Protein AF-A0A7S3I7L0-F1 (afdb_monomer_lite)

Radius of gyration: 13.29 Å; chains: 1; bounding box: 28×33×31 Å

Sequence (107 aa):
MLLHDPEVHVRQQSLMVISHLILNDMLKLKGEIVDICMLLEDSDDRIKEQVKLFLHELHSKGGHIIYNLFPKAITRLSKEFESLTREEFENIAKNLLTYIKLDSQNQ

Foldseek 3Di:
DQCPDPDPVSNVVVLVVVLVCVLVVNDDPDPCVLSLLLLCVPPDVVSVVSSLVSVVSVCVVPLVVLVVCLVVSLVCCVPVCPVQDPVSSVSSNVSSVVSVVVVVVVD

Structure (mmCIF, N/CA/C/O backbone):
data_AF-A0A7S3I7L0-F1
#
_entry.id   AF-A0A7S3I7L0-F1
#
loop_
_atom_site.group_PDB
_atom_site.id
_atom_site.type_symbol
_atom_site.label_atom_id
_atom_site.label_alt_id
_atom_site.label_comp_id
_atom_site.label_asym_id
_atom_site.label_entity_id
_atom_site.label_seq_id
_atom_site.pdbx_PDB_ins_code
_atom_site.Cartn_x
_atom_site.Cartn_y
_atom_site.Cartn_z
_atom_site.occupancy
_atom_site.B_iso_or_equiv
_atom_site.auth_seq_id
_atom_site.auth_comp_id
_atom_site.auth_asym_id
_atom_site.auth_atom_id
_atom_site.pdbx_PDB_model_num
ATOM 1 N N . MET A 1 1 ? 12.350 -9.570 -2.650 1.00 67.81 1 MET A N 1
ATOM 2 C CA . MET A 1 1 ? 11.545 -9.567 -1.402 1.00 67.81 1 MET A CA 1
ATOM 3 C C . MET A 1 1 ? 10.277 -10.352 -1.689 1.00 67.81 1 MET A C 1
ATOM 5 O O . MET A 1 1 ? 9.823 -10.264 -2.816 1.00 67.81 1 MET A O 1
ATOM 9 N N . LEU A 1 2 ? 9.731 -11.112 -0.737 1.00 86.50 2 LEU A N 1
ATOM 10 C CA . LEU A 1 2 ? 8.643 -12.084 -0.968 1.00 86.50 2 LEU A CA 1
ATOM 11 C C . LEU A 1 2 ? 7.373 -11.502 -1.631 1.00 86.50 2 LEU A C 1
ATOM 13 O O . LEU A 1 2 ? 6.664 -12.210 -2.337 1.00 86.50 2 LEU A O 1
ATOM 17 N N . LEU A 1 3 ? 7.109 -10.205 -1.442 1.00 89.69 3 LEU A N 1
ATOM 18 C CA . LEU A 1 3 ? 6.005 -9.488 -2.096 1.00 89.69 3 LEU A CA 1
ATOM 19 C C . LEU A 1 3 ? 6.235 -9.243 -3.596 1.00 89.69 3 LEU A C 1
ATOM 21 O O . LEU A 1 3 ? 5.286 -8.980 -4.307 1.00 89.69 3 LEU A O 1
ATOM 25 N N . HIS A 1 4 ? 7.466 -9.368 -4.089 1.00 88.25 4 HIS A N 1
ATOM 26 C CA . HIS A 1 4 ? 7.844 -9.200 -5.502 1.00 88.25 4 HIS A CA 1
ATOM 27 C C . HIS A 1 4 ? 8.296 -10.519 -6.131 1.00 88.25 4 HIS A C 1
ATOM 29 O O . HIS A 1 4 ? 9.035 -10.528 -7.114 1.00 88.25 4 HIS A O 1
ATOM 35 N N . ASP A 1 5 ? 7.947 -11.643 -5.505 1.00 94.25 5 ASP A N 1
ATOM 36 C CA . ASP A 1 5 ? 8.337 -12.961 -5.988 1.00 94.25 5 ASP A CA 1
ATOM 37 C C . ASP A 1 5 ? 7.690 -13.244 -7.357 1.00 94.25 5 ASP A C 1
ATOM 39 O O . ASP A 1 5 ? 6.525 -12.887 -7.551 1.00 94.25 5 ASP A O 1
ATOM 43 N N . PRO A 1 6 ? 8.397 -13.858 -8.323 1.00 92.31 6 PRO A N 1
ATOM 44 C CA . PRO A 1 6 ? 7.804 -14.201 -9.615 1.00 92.31 6 PRO A CA 1
ATOM 45 C C . PRO A 1 6 ? 6.572 -15.109 -9.479 1.00 92.31 6 PRO A C 1
ATOM 47 O O . PRO A 1 6 ? 5.629 -14.983 -10.265 1.00 92.31 6 PRO A O 1
ATOM 50 N N . GLU A 1 7 ? 6.534 -15.970 -8.460 1.00 96.00 7 GLU A N 1
ATOM 51 C CA . GLU A 1 7 ? 5.424 -16.888 -8.235 1.00 96.00 7 GLU A CA 1
ATOM 52 C C . GLU A 1 7 ? 4.248 -16.190 -7.544 1.00 96.00 7 GLU A C 1
ATOM 54 O O . GLU A 1 7 ? 4.322 -15.763 -6.388 1.00 96.00 7 GLU A O 1
ATOM 59 N N . VAL A 1 8 ? 3.104 -16.144 -8.235 1.00 96.19 8 VAL A N 1
ATOM 60 C CA . VAL A 1 8 ? 1.851 -15.544 -7.732 1.00 96.19 8 VAL A CA 1
ATOM 61 C C . VAL A 1 8 ? 1.464 -16.117 -6.368 1.00 96.19 8 VAL A C 1
ATOM 63 O O . VAL A 1 8 ? 1.064 -15.380 -5.468 1.00 96.19 8 VAL A O 1
ATOM 66 N N . HIS A 1 9 ? 1.617 -17.433 -6.186 1.00 95.56 9 HIS A N 1
ATOM 67 C CA . HIS A 1 9 ? 1.288 -18.091 -4.924 1.00 95.56 9 HIS A CA 1
ATOM 68 C C . HIS A 1 9 ? 2.144 -17.566 -3.765 1.00 95.56 9 HIS A C 1
ATOM 70 O O . HIS A 1 9 ? 1.622 -17.325 -2.678 1.00 95.56 9 HIS A O 1
ATOM 76 N N . VAL A 1 10 ? 3.439 -17.331 -3.997 1.00 96.56 10 VAL A N 1
ATOM 77 C CA . VAL A 1 10 ? 4.345 -16.792 -2.976 1.00 96.56 10 VAL A CA 1
ATOM 78 C C . VAL A 1 10 ? 3.926 -15.374 -2.600 1.00 96.56 10 VAL A C 1
ATOM 80 O O . VAL A 1 10 ? 3.826 -15.076 -1.407 1.00 96.56 10 VAL A O 1
ATOM 83 N N . ARG A 1 11 ? 3.591 -14.527 -3.582 1.00 96.25 11 ARG A N 1
ATOM 84 C CA . ARG A 1 11 ? 3.099 -13.164 -3.322 1.00 96.25 11 ARG A CA 1
ATOM 85 C C . ARG A 1 11 ? 1.791 -13.163 -2.530 1.00 96.25 11 ARG A C 1
ATOM 87 O O . ARG A 1 11 ? 1.711 -12.476 -1.515 1.00 96.25 11 ARG A O 1
ATOM 94 N N . GLN A 1 12 ? 0.809 -13.981 -2.921 1.00 95.25 12 GLN A N 1
ATOM 95 C CA . GLN A 1 12 ? -0.480 -14.109 -2.221 1.00 95.25 12 GLN A CA 1
ATOM 96 C C . GLN A 1 12 ? -0.310 -14.552 -0.763 1.00 95.25 12 GLN A C 1
ATOM 98 O O . GLN A 1 12 ? -0.860 -13.932 0.147 1.00 95.25 12 GLN A O 1
ATOM 103 N N . GLN A 1 13 ? 0.465 -15.615 -0.523 1.00 95.88 13 GLN A N 1
ATOM 104 C CA . GLN A 1 13 ? 0.687 -16.112 0.838 1.00 95.88 13 GLN A CA 1
ATOM 105 C C . GLN A 1 13 ? 1.443 -15.090 1.688 1.00 95.88 13 GLN A C 1
ATOM 107 O O . GLN A 1 13 ? 1.096 -14.856 2.845 1.00 95.88 13 GLN A O 1
ATOM 112 N N . SER A 1 14 ? 2.440 -14.433 1.100 1.00 94.88 14 SER A N 1
ATOM 113 C CA . SER A 1 14 ? 3.217 -13.403 1.788 1.00 94.88 14 SER A CA 1
ATOM 114 C C . SER A 1 14 ? 2.350 -12.210 2.169 1.00 94.88 14 SER A C 1
ATOM 116 O O . SER A 1 14 ? 2.392 -11.784 3.321 1.00 94.88 14 SER A O 1
ATOM 118 N N . LEU A 1 15 ? 1.520 -11.717 1.243 1.00 95.31 15 LEU A N 1
ATOM 119 C CA . LEU A 1 15 ? 0.569 -10.641 1.510 1.00 95.31 15 LEU A CA 1
ATOM 120 C C . LEU A 1 15 ? -0.400 -11.031 2.629 1.00 95.31 15 LEU A C 1
ATOM 122 O O . LEU A 1 15 ? -0.551 -10.274 3.581 1.00 95.31 15 LEU A O 1
ATOM 126 N N . MET A 1 16 ? -0.985 -12.232 2.575 1.00 94.88 16 MET A N 1
ATOM 127 C CA . MET A 1 16 ? -1.892 -12.723 3.617 1.00 94.88 16 MET A CA 1
ATOM 128 C C . MET A 1 16 ? -1.240 -12.705 5.006 1.00 94.88 16 MET A C 1
ATOM 130 O O . MET A 1 16 ? -1.810 -12.161 5.955 1.00 94.88 16 MET A O 1
ATOM 134 N N . VAL A 1 17 ? -0.043 -13.286 5.129 1.00 94.75 17 VAL A N 1
ATOM 135 C CA . VAL A 1 17 ? 0.679 -13.370 6.406 1.00 94.75 17 VAL A CA 1
ATOM 136 C C . VAL A 1 17 ? 1.057 -11.978 6.904 1.00 94.75 17 VAL A C 1
ATOM 138 O O . VAL A 1 17 ? 0.821 -11.657 8.067 1.00 94.75 17 VAL A O 1
ATOM 141 N N . ILE A 1 18 ? 1.601 -11.127 6.033 1.00 92.81 18 ILE A N 1
ATOM 142 C CA . ILE A 1 18 ? 2.031 -9.772 6.391 1.00 92.81 18 ILE A CA 1
ATOM 143 C C . ILE A 1 18 ? 0.833 -8.920 6.825 1.00 92.81 18 ILE A C 1
ATOM 145 O O . ILE A 1 18 ? 0.893 -8.291 7.884 1.00 92.81 18 ILE A O 1
ATOM 149 N N . SER A 1 19 ? -0.274 -8.952 6.078 1.00 92.81 19 SER A N 1
ATOM 150 C CA . SER A 1 19 ? -1.517 -8.271 6.450 1.00 92.81 19 SER A CA 1
ATOM 151 C C . SER A 1 19 ? -2.003 -8.725 7.822 1.00 92.81 19 SER A C 1
ATOM 153 O O . SER A 1 19 ? -2.266 -7.883 8.678 1.00 92.81 19 SER A O 1
ATOM 155 N N . HIS A 1 20 ? -2.041 -10.037 8.081 1.00 93.38 20 HIS A N 1
ATOM 156 C CA . HIS A 1 20 ? -2.458 -10.561 9.379 1.00 93.38 20 HIS A CA 1
ATOM 157 C C . HIS A 1 20 ? -1.548 -10.079 10.517 1.00 93.38 20 HIS A C 1
ATOM 159 O O . HIS A 1 20 ? -2.040 -9.631 11.552 1.00 93.38 20 HIS A O 1
ATOM 165 N N . LEU A 1 21 ? -0.226 -10.119 10.336 1.00 93.31 21 LEU A N 1
ATOM 166 C CA . LEU A 1 21 ? 0.720 -9.686 11.364 1.00 93.31 21 LEU A CA 1
ATOM 167 C C . LEU A 1 21 ? 0.610 -8.185 11.666 1.00 93.31 21 LEU A C 1
ATOM 169 O O . LEU A 1 21 ? 0.659 -7.793 12.830 1.00 93.31 21 LEU A O 1
ATOM 173 N N . ILE A 1 22 ? 0.439 -7.344 10.644 1.00 90.62 22 ILE A N 1
ATOM 174 C CA . ILE A 1 22 ? 0.265 -5.894 10.814 1.00 90.62 22 ILE A CA 1
ATOM 175 C C . ILE A 1 22 ? -1.057 -5.590 11.522 1.00 90.62 22 ILE A C 1
ATOM 177 O O . ILE A 1 22 ? -1.090 -4.830 12.492 1.00 90.62 22 ILE A O 1
ATOM 181 N N . LEU A 1 23 ? -2.154 -6.195 11.061 1.00 91.06 23 LEU A N 1
ATOM 182 C CA . LEU A 1 23 ? -3.485 -5.953 11.617 1.00 91.06 23 LEU A CA 1
ATOM 183 C C . LEU A 1 23 ? -3.608 -6.429 13.066 1.00 91.06 23 LEU A C 1
ATOM 185 O O . LEU A 1 23 ? -4.396 -5.858 13.815 1.00 91.06 23 LEU A O 1
ATOM 189 N N . ASN A 1 24 ? -2.791 -7.394 13.491 1.00 93.00 24 ASN A N 1
ATOM 190 C CA . ASN A 1 24 ? -2.730 -7.872 14.875 1.00 93.00 24 ASN A CA 1
ATOM 191 C C . ASN A 1 24 ? -1.610 -7.222 15.714 1.00 93.00 24 ASN A C 1
ATOM 193 O O . ASN A 1 24 ? -1.292 -7.726 16.784 1.00 93.00 24 ASN A O 1
ATOM 197 N N . ASP A 1 25 ? -0.990 -6.129 15.249 1.00 89.25 25 ASP A N 1
ATOM 198 C CA . ASP A 1 25 ? 0.117 -5.426 15.936 1.00 89.25 25 ASP A CA 1
ATOM 199 C C . ASP A 1 25 ? 1.371 -6.285 16.201 1.00 89.25 25 ASP A C 1
ATOM 201 O O . ASP A 1 25 ? 2.259 -5.897 16.963 1.00 89.25 25 ASP A O 1
ATOM 205 N N . MET A 1 26 ? 1.483 -7.434 15.532 1.00 91.88 26 MET A N 1
ATOM 206 C CA . MET A 1 26 ? 2.616 -8.358 15.632 1.00 91.88 26 MET A CA 1
ATOM 207 C C . MET A 1 26 ? 3.801 -7.901 14.775 1.00 91.88 26 MET A C 1
ATOM 209 O O . MET A 1 26 ? 4.953 -8.205 15.086 1.00 91.88 26 MET A O 1
ATOM 213 N N . LEU A 1 27 ? 3.529 -7.150 13.703 1.00 88.06 27 LEU A N 1
ATOM 214 C CA . LEU A 1 27 ? 4.531 -6.556 12.825 1.00 88.06 27 LEU A CA 1
ATOM 215 C C . LEU A 1 27 ? 4.300 -5.049 12.712 1.00 88.06 27 LEU A C 1
ATOM 217 O O . LEU A 1 27 ? 3.209 -4.585 12.386 1.00 88.06 27 LEU A O 1
ATOM 221 N N . LYS A 1 28 ? 5.349 -4.262 12.969 1.00 80.50 28 LYS A N 1
ATOM 222 C CA . LYS A 1 28 ? 5.283 -2.807 12.798 1.00 80.50 28 LYS A CA 1
ATOM 223 C C . LYS A 1 28 ? 5.379 -2.454 11.324 1.00 80.50 28 LYS A C 1
ATOM 225 O O . LYS A 1 28 ? 6.339 -2.833 10.664 1.00 80.50 28 LYS A O 1
ATOM 230 N N . LEU A 1 29 ? 4.463 -1.605 10.873 1.00 74.81 29 LEU A N 1
ATOM 231 C CA . LEU A 1 29 ? 4.485 -1.018 9.541 1.00 74.81 29 LEU A CA 1
ATOM 232 C C . LEU A 1 29 ? 5.741 -0.136 9.363 1.00 74.81 29 LEU A C 1
ATOM 234 O O . LEU A 1 29 ? 5.776 1.017 9.799 1.00 74.81 29 LEU A O 1
ATOM 238 N N . LYS A 1 30 ? 6.810 -0.671 8.766 1.00 69.62 30 LYS A N 1
ATOM 239 C CA . LYS A 1 30 ? 8.062 0.063 8.514 1.00 69.62 30 LYS A CA 1
ATOM 240 C C . LYS A 1 30 ? 8.496 -0.133 7.067 1.00 69.62 30 LYS A C 1
ATOM 242 O O . LYS A 1 30 ? 9.000 -1.190 6.736 1.00 69.62 30 LYS A O 1
ATOM 247 N N . GLY A 1 31 ? 8.338 0.879 6.212 1.00 67.56 31 GLY A N 1
ATOM 248 C CA . GLY A 1 31 ? 8.825 0.870 4.819 1.00 67.56 31 GLY A CA 1
ATOM 249 C C . GLY A 1 31 ? 8.072 -0.071 3.861 1.00 67.56 31 GLY A C 1
ATOM 250 O O . GLY A 1 31 ? 7.691 0.375 2.782 1.00 67.56 31 GLY A O 1
ATOM 251 N N . GLU A 1 32 ? 7.781 -1.303 4.289 1.00 71.56 32 GLU A N 1
ATOM 252 C CA . GLU A 1 32 ? 7.141 -2.413 3.556 1.00 71.56 32 GLU A CA 1
ATOM 253 C C . GLU A 1 32 ? 5.746 -2.091 3.022 1.00 71.56 32 GLU A C 1
ATOM 255 O O . GLU A 1 32 ? 5.275 -2.704 2.075 1.00 71.56 32 GLU A O 1
ATOM 260 N N . ILE A 1 33 ? 5.070 -1.099 3.592 1.00 79.06 33 ILE A N 1
ATOM 261 C CA . ILE A 1 33 ? 3.774 -0.659 3.078 1.00 79.06 33 ILE A CA 1
ATOM 262 C C . ILE A 1 33 ? 3.849 -0.166 1.634 1.00 79.06 33 ILE A C 1
ATOM 264 O O . ILE A 1 33 ? 2.893 -0.332 0.898 1.00 79.06 33 ILE A O 1
ATOM 268 N N . VAL A 1 34 ? 4.969 0.427 1.213 1.00 81.50 34 VAL A N 1
ATOM 269 C CA . VAL A 1 34 ? 5.133 0.853 -0.180 1.00 81.50 34 VAL A CA 1
ATOM 270 C C . VAL A 1 34 ? 5.201 -0.375 -1.073 1.00 81.50 34 VAL A C 1
ATOM 272 O O . VAL A 1 34 ? 4.569 -0.392 -2.123 1.00 81.50 34 VAL A O 1
ATOM 275 N N . ASP A 1 35 ? 5.873 -1.423 -0.594 1.00 87.00 35 ASP A N 1
ATOM 276 C CA . ASP A 1 35 ? 5.919 -2.720 -1.253 1.00 87.00 35 ASP A CA 1
ATOM 277 C C . ASP A 1 35 ? 4.528 -3.357 -1.364 1.00 87.00 35 ASP A C 1
ATOM 279 O O . ASP A 1 35 ? 4.174 -3.862 -2.423 1.00 87.00 35 ASP A O 1
ATOM 283 N N . ILE A 1 36 ? 3.692 -3.231 -0.329 1.00 90.12 36 ILE A N 1
ATOM 284 C CA . ILE A 1 36 ? 2.284 -3.654 -0.365 1.00 90.12 36 ILE A CA 1
ATOM 285 C C . ILE A 1 36 ? 1.445 -2.767 -1.300 1.00 90.12 36 ILE A C 1
ATOM 287 O O . ILE A 1 36 ? 0.613 -3.277 -2.038 1.00 90.12 36 ILE A O 1
ATOM 291 N N . CYS A 1 37 ? 1.636 -1.446 -1.307 1.00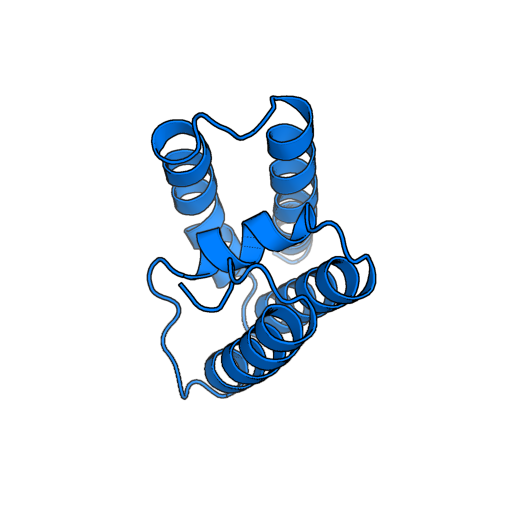 88.81 37 CYS A N 1
ATOM 292 C CA . CYS A 1 37 ? 0.863 -0.540 -2.161 1.00 88.81 37 CYS A CA 1
ATOM 293 C C . CYS A 1 37 ? 1.127 -0.779 -3.650 1.00 88.81 37 CYS A C 1
ATOM 295 O O . CYS A 1 37 ? 0.221 -0.590 -4.452 1.00 88.81 37 CYS A O 1
ATOM 297 N N . MET A 1 38 ? 2.330 -1.209 -4.030 1.00 88.69 38 MET A N 1
ATOM 298 C CA . MET A 1 38 ? 2.619 -1.569 -5.421 1.00 88.69 38 MET A CA 1
ATOM 299 C C . MET A 1 38 ? 1.838 -2.784 -5.904 1.00 88.69 38 MET A C 1
ATOM 301 O O . MET A 1 38 ? 1.529 -2.873 -7.086 1.00 88.69 38 MET A O 1
ATOM 305 N N . LEU A 1 39 ? 1.449 -3.679 -4.996 1.00 92.81 39 LEU A N 1
ATOM 306 C CA . LEU A 1 39 ? 0.603 -4.821 -5.329 1.00 92.81 39 LEU A CA 1
ATOM 307 C C . LEU A 1 39 ? -0.817 -4.416 -5.769 1.00 92.81 39 LEU A C 1
ATOM 309 O O . LEU A 1 39 ? -1.577 -5.264 -6.231 1.00 92.81 39 LEU A O 1
ATOM 313 N N . LEU A 1 40 ? -1.189 -3.130 -5.683 1.00 92.88 40 LEU A N 1
ATOM 314 C CA . LEU A 1 40 ? -2.388 -2.606 -6.352 1.00 92.88 40 LEU A CA 1
ATOM 315 C C . LEU A 1 40 ? -2.313 -2.732 -7.882 1.00 92.88 40 LEU A C 1
ATOM 317 O O . LEU A 1 40 ? -3.359 -2.816 -8.523 1.00 92.88 40 LEU A O 1
ATOM 321 N N . GLU A 1 41 ? -1.103 -2.803 -8.439 1.00 92.75 41 GLU A N 1
ATOM 322 C CA . GLU A 1 41 ? -0.833 -2.986 -9.869 1.00 92.75 41 GLU A CA 1
ATOM 323 C C . GLU A 1 41 ? -0.282 -4.394 -10.177 1.00 92.75 41 GLU A C 1
ATOM 325 O O . GLU A 1 41 ? 0.323 -4.609 -11.223 1.00 92.75 41 GLU A O 1
ATOM 330 N N . ASP A 1 42 ? -0.477 -5.376 -9.283 1.00 94.62 42 ASP A N 1
ATOM 331 C CA . ASP A 1 42 ? -0.053 -6.765 -9.532 1.00 94.62 42 ASP A CA 1
ATOM 332 C C . ASP A 1 42 ? -0.708 -7.335 -10.809 1.00 94.62 42 ASP A C 1
ATOM 334 O O . ASP A 1 42 ? -1.751 -6.871 -11.259 1.00 94.62 42 ASP A O 1
ATOM 338 N N . SER A 1 43 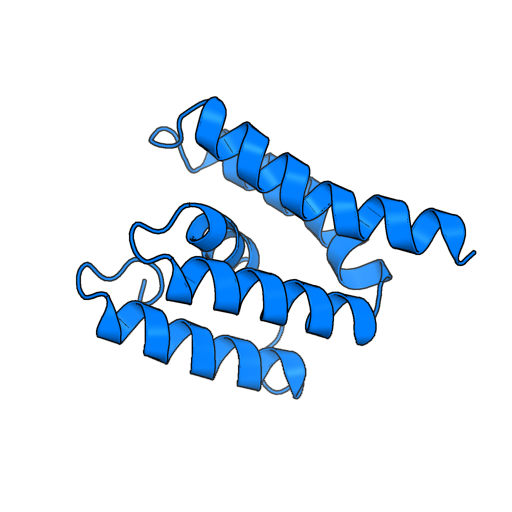? -0.140 -8.367 -11.426 1.00 93.12 43 SER A N 1
ATOM 339 C CA . SER A 1 43 ? -0.794 -9.026 -12.562 1.00 93.12 43 SER A CA 1
ATOM 340 C C . SER A 1 43 ? -2.002 -9.879 -12.150 1.00 93.12 43 SER A C 1
ATOM 342 O O . SER A 1 43 ? -2.887 -10.108 -12.973 1.00 93.12 43 SER A O 1
ATOM 344 N N . ASP A 1 44 ? -2.066 -10.329 -10.894 1.00 95.88 44 ASP A N 1
ATOM 345 C CA . ASP A 1 44 ? -3.163 -11.129 -10.348 1.00 95.88 44 ASP A CA 1
ATOM 346 C C . ASP A 1 44 ? -4.204 -10.246 -9.638 1.00 95.88 44 ASP A C 1
ATOM 348 O O . ASP A 1 44 ? -3.927 -9.575 -8.641 1.00 95.88 44 ASP A O 1
ATOM 352 N N . ASP A 1 45 ? -5.443 -10.272 -10.130 1.00 95.62 45 ASP A N 1
ATOM 353 C CA . ASP A 1 45 ? -6.521 -9.436 -9.593 1.00 95.62 45 ASP A CA 1
ATOM 354 C C . ASP A 1 45 ? -6.898 -9.783 -8.143 1.00 95.62 45 ASP A C 1
ATOM 356 O O . ASP A 1 45 ? -7.315 -8.898 -7.395 1.00 95.62 45 ASP A O 1
ATOM 360 N N . ARG A 1 46 ? -6.692 -11.030 -7.694 1.00 95.75 46 ARG A N 1
ATOM 361 C CA . ARG A 1 46 ? -6.969 -11.423 -6.301 1.00 95.75 46 ARG A CA 1
ATOM 362 C C . ARG A 1 46 ? -5.979 -10.772 -5.349 1.00 95.75 46 ARG A C 1
ATOM 364 O O . ARG A 1 46 ? -6.363 -10.393 -4.245 1.00 95.75 46 ARG A O 1
ATOM 371 N N . ILE A 1 47 ? -4.723 -10.610 -5.773 1.00 97.12 47 ILE A N 1
ATOM 372 C CA . ILE A 1 47 ? -3.734 -9.843 -5.008 1.00 97.12 47 ILE A CA 1
ATOM 373 C C . ILE A 1 47 ? -4.213 -8.395 -4.873 1.00 97.12 47 ILE A C 1
ATOM 375 O O . ILE A 1 47 ? -4.274 -7.882 -3.755 1.00 97.12 47 ILE A O 1
ATOM 379 N N . LYS A 1 48 ? -4.646 -7.754 -5.967 1.00 95.88 48 LYS A N 1
ATOM 380 C CA . LYS A 1 48 ? -5.159 -6.371 -5.919 1.00 95.88 48 LYS A CA 1
ATOM 381 C C . LYS A 1 48 ? -6.340 -6.227 -4.961 1.00 95.88 48 LYS A C 1
ATOM 383 O O . LYS A 1 48 ? -6.401 -5.271 -4.187 1.00 95.88 48 LYS A O 1
ATOM 388 N N . GLU A 1 49 ? -7.292 -7.158 -5.015 1.00 95.75 49 GLU A N 1
ATOM 389 C CA . GLU A 1 49 ? -8.449 -7.189 -4.113 1.00 95.75 49 GLU A CA 1
ATOM 390 C C . GLU A 1 49 ? -8.020 -7.345 -2.651 1.00 95.75 49 GLU A C 1
ATOM 392 O O . GLU A 1 49 ? -8.501 -6.611 -1.784 1.00 95.75 49 GLU A O 1
ATOM 397 N N . GLN A 1 50 ? -7.063 -8.233 -2.381 1.00 96.06 50 GLN A N 1
ATOM 398 C CA . GLN A 1 50 ? -6.533 -8.456 -1.041 1.00 96.06 50 GLN A CA 1
ATOM 399 C C . GLN A 1 50 ? -5.820 -7.215 -0.485 1.00 96.06 50 GLN A C 1
ATOM 401 O O . GLN A 1 50 ? -6.009 -6.876 0.683 1.00 96.06 50 GLN A O 1
ATOM 406 N N . VAL A 1 51 ? -5.061 -6.489 -1.312 1.00 95.19 51 VAL A N 1
ATOM 407 C CA . VAL A 1 51 ? -4.427 -5.222 -0.909 1.00 95.19 51 VAL A CA 1
ATOM 408 C C . VAL A 1 51 ? -5.479 -4.172 -0.567 1.00 95.19 51 VAL A C 1
ATOM 410 O O . VAL A 1 51 ? -5.361 -3.494 0.453 1.00 95.19 51 VAL A O 1
ATOM 413 N N . LYS A 1 52 ? -6.530 -4.040 -1.386 1.00 94.19 52 LYS A N 1
ATOM 414 C CA . LYS A 1 52 ? -7.627 -3.095 -1.123 1.00 94.19 52 LYS A CA 1
ATOM 415 C C . LYS A 1 52 ? -8.334 -3.413 0.194 1.00 94.19 52 LYS A C 1
ATOM 417 O O . LYS A 1 52 ? -8.567 -2.497 0.979 1.00 94.19 52 LYS A O 1
ATOM 422 N N . LEU A 1 53 ? -8.619 -4.690 0.457 1.00 94.69 53 LEU A N 1
ATOM 423 C CA . LEU A 1 53 ? -9.208 -5.127 1.723 1.00 94.69 53 LEU A CA 1
ATOM 424 C C . LEU A 1 53 ? -8.292 -4.797 2.906 1.00 94.69 53 LEU A C 1
ATOM 426 O O . LEU A 1 53 ? -8.735 -4.180 3.871 1.00 94.69 53 LEU A O 1
ATOM 430 N N . PHE A 1 54 ? -7.003 -5.120 2.800 1.00 93.56 54 PHE A N 1
ATOM 431 C CA . PHE A 1 54 ? -6.024 -4.797 3.833 1.00 93.56 54 PHE A CA 1
ATOM 432 C C . PHE A 1 54 ? -5.955 -3.289 4.122 1.00 93.56 54 PHE A C 1
ATOM 434 O O . PHE A 1 54 ? -5.970 -2.890 5.284 1.00 93.56 54 PHE A O 1
ATOM 441 N N . LEU A 1 55 ? -5.916 -2.436 3.091 1.00 91.75 55 LEU A N 1
ATOM 442 C CA . LEU A 1 55 ? -5.910 -0.979 3.266 1.00 91.75 55 LEU A CA 1
ATOM 443 C C . LEU A 1 55 ? -7.196 -0.481 3.944 1.00 91.75 55 LEU A C 1
ATOM 445 O O . LEU A 1 55 ? -7.133 0.404 4.796 1.00 91.75 55 LEU A O 1
ATOM 449 N N . HIS A 1 56 ? -8.348 -1.067 3.618 1.00 91.69 56 HIS A N 1
ATOM 450 C CA . HIS A 1 56 ? -9.617 -0.746 4.267 1.00 91.69 56 HIS A CA 1
ATOM 451 C C . HIS A 1 56 ? -9.639 -1.134 5.755 1.00 91.69 56 HIS A C 1
ATOM 453 O O . HIS A 1 56 ? -10.056 -0.337 6.602 1.00 91.69 56 HIS A O 1
ATOM 459 N N . GLU A 1 57 ? -9.151 -2.326 6.093 1.00 92.00 57 GLU A N 1
ATOM 460 C CA . GLU A 1 57 ? -9.040 -2.791 7.479 1.00 92.00 57 GLU A CA 1
ATOM 461 C C . GLU A 1 57 ? -8.024 -1.955 8.270 1.00 92.00 57 GLU A C 1
ATOM 463 O O . GLU A 1 57 ? -8.291 -1.546 9.401 1.00 92.00 57 GLU A O 1
ATOM 468 N N . LEU A 1 58 ? -6.891 -1.609 7.650 1.00 90.00 58 LEU A N 1
ATOM 469 C CA . LEU A 1 58 ? -5.872 -0.748 8.244 1.00 90.00 58 LEU A CA 1
ATOM 470 C C . LEU A 1 58 ? -6.411 0.660 8.526 1.00 90.00 58 LEU A C 1
ATOM 472 O O . LEU A 1 58 ? -6.170 1.207 9.602 1.00 90.00 58 LEU A O 1
ATOM 476 N N . HIS A 1 59 ? -7.167 1.235 7.586 1.00 87.50 59 HIS A N 1
ATOM 477 C CA . HIS A 1 59 ? -7.843 2.517 7.780 1.00 87.50 59 HIS A CA 1
ATOM 478 C C . HIS A 1 59 ? -8.837 2.453 8.944 1.00 87.50 59 HIS A C 1
ATOM 480 O O . HIS A 1 59 ? -8.845 3.331 9.802 1.00 87.50 59 HIS A O 1
ATOM 486 N N . SER A 1 60 ? -9.643 1.391 8.999 1.00 88.12 60 SER A N 1
ATOM 487 C CA . SER A 1 60 ? -10.627 1.178 10.067 1.00 88.12 60 SER A CA 1
ATOM 488 C C . SER A 1 60 ? -9.973 1.026 11.444 1.00 88.12 60 SER A C 1
ATOM 490 O O . SER A 1 60 ? -10.538 1.459 12.445 1.00 88.12 60 SER A O 1
ATOM 492 N N . LYS A 1 61 ? -8.755 0.470 11.502 1.00 86.50 61 LYS A N 1
ATOM 493 C CA . LYS A 1 61 ? -7.953 0.387 12.729 1.00 86.50 61 LYS A CA 1
ATOM 494 C C . LYS A 1 61 ? -7.415 1.751 13.182 1.00 86.50 61 LYS A C 1
ATOM 496 O O . LYS A 1 61 ? -7.282 1.995 14.380 1.00 86.50 61 LYS A O 1
ATOM 501 N N . GLY A 1 62 ? -7.110 2.643 12.243 1.00 82.06 62 GLY A N 1
ATOM 502 C CA . GLY A 1 62 ? -6.722 4.016 12.540 1.00 82.06 62 GLY A CA 1
ATOM 503 C C . GLY A 1 62 ? -6.533 4.856 11.282 1.00 82.06 62 GLY A C 1
ATOM 504 O O . GLY A 1 62 ? -5.509 4.734 10.611 1.00 82.06 62 GLY A O 1
ATOM 505 N N . GLY A 1 63 ? -7.467 5.776 11.012 1.00 70.69 63 GLY A N 1
ATOM 506 C CA . GLY A 1 63 ? -7.446 6.637 9.816 1.00 70.69 63 GLY A CA 1
ATOM 507 C C . GLY A 1 63 ? -6.134 7.412 9.644 1.00 70.69 63 GLY A C 1
ATOM 508 O O . GLY A 1 63 ? -5.552 7.453 8.556 1.00 70.69 63 GLY A O 1
ATOM 509 N N . HIS A 1 64 ? -5.561 7.877 10.760 1.00 78.12 64 HIS A N 1
ATOM 510 C CA . HIS A 1 64 ? -4.269 8.567 10.804 1.00 78.12 64 HIS A CA 1
ATOM 511 C C . HIS A 1 64 ? -3.085 7.751 10.245 1.00 78.12 64 HIS A C 1
ATOM 513 O O . HIS A 1 64 ? -2.063 8.334 9.869 1.00 78.12 64 HIS A O 1
ATOM 519 N N . ILE A 1 65 ? -3.176 6.415 10.200 1.00 82.38 65 ILE A N 1
ATOM 520 C CA . ILE A 1 65 ? -2.093 5.550 9.719 1.00 82.38 65 ILE A CA 1
ATOM 521 C C . ILE A 1 65 ? -1.846 5.833 8.240 1.00 82.38 65 ILE A C 1
ATOM 523 O O . ILE A 1 65 ? -0.720 6.165 7.876 1.00 82.38 65 ILE A O 1
ATOM 527 N N . ILE A 1 66 ? -2.887 5.779 7.403 1.00 81.19 66 ILE A N 1
ATOM 528 C CA . ILE A 1 66 ? -2.758 5.991 5.952 1.00 81.19 66 ILE A CA 1
ATOM 529 C C . ILE A 1 66 ? -2.393 7.447 5.636 1.00 81.19 66 ILE A C 1
ATOM 531 O O . ILE A 1 66 ? -1.572 7.697 4.753 1.00 81.19 66 ILE A O 1
ATOM 535 N N . TYR A 1 67 ? -2.905 8.406 6.407 1.00 79.19 67 TYR A N 1
ATOM 536 C CA . TYR A 1 67 ? -2.540 9.821 6.284 1.00 79.19 67 TYR A CA 1
ATOM 537 C C . TYR A 1 67 ? -1.045 10.080 6.447 1.00 79.19 67 TYR A C 1
ATOM 539 O O . TYR A 1 67 ? -0.413 10.705 5.597 1.00 79.19 67 TYR A O 1
ATOM 547 N N . ASN A 1 68 ? -0.462 9.563 7.528 1.00 80.69 68 ASN A N 1
ATOM 548 C CA . ASN A 1 68 ? 0.966 9.719 7.809 1.00 80.69 68 ASN A CA 1
ATOM 549 C C . ASN A 1 68 ? 1.848 8.935 6.827 1.00 80.69 68 ASN A C 1
ATOM 551 O O . ASN A 1 68 ? 3.048 9.198 6.686 1.00 80.69 68 ASN A O 1
ATOM 555 N N . LEU A 1 69 ? 1.257 7.941 6.174 1.00 78.81 69 LEU A N 1
ATOM 556 C CA . LEU A 1 69 ? 1.918 7.046 5.247 1.00 78.81 69 LEU A CA 1
ATOM 557 C C . LEU A 1 69 ? 1.993 7.606 3.838 1.00 78.81 69 LEU A C 1
ATOM 559 O O . LEU A 1 69 ? 3.004 7.425 3.166 1.00 78.81 69 LEU A O 1
ATOM 563 N N . PHE A 1 70 ? 0.941 8.284 3.398 1.00 82.81 70 PHE A N 1
ATOM 564 C CA . PHE A 1 70 ? 0.795 8.715 2.018 1.00 82.81 70 PHE A CA 1
ATOM 565 C C . PHE A 1 70 ? 1.962 9.574 1.515 1.00 82.81 70 PHE A C 1
ATOM 567 O O . PHE A 1 70 ? 2.543 9.203 0.495 1.00 82.81 70 PHE A O 1
ATOM 574 N N . PRO A 1 71 ? 2.423 10.629 2.223 1.00 82.44 71 PRO A N 1
ATOM 575 C CA . PRO A 1 71 ? 3.573 11.409 1.765 1.00 82.44 71 PRO A CA 1
ATOM 576 C C . PRO A 1 71 ? 4.841 10.560 1.612 1.00 82.44 71 PRO A C 1
ATOM 578 O O . PRO A 1 71 ? 5.617 10.758 0.676 1.00 82.44 71 PRO A O 1
ATOM 581 N N . LYS A 1 72 ? 5.043 9.584 2.509 1.00 81.25 72 LYS A N 1
ATOM 582 C CA . LYS A 1 72 ? 6.187 8.664 2.460 1.00 81.25 72 LYS A CA 1
ATOM 583 C C . LYS A 1 72 ? 6.069 7.699 1.286 1.00 81.25 72 LYS A C 1
ATOM 585 O O . LYS A 1 72 ? 7.050 7.511 0.575 1.00 81.25 72 LYS A O 1
ATOM 590 N N . ALA A 1 73 ? 4.883 7.130 1.073 1.00 82.94 73 ALA A N 1
ATOM 591 C CA . ALA A 1 73 ? 4.609 6.225 -0.034 1.00 82.94 73 ALA A CA 1
ATOM 592 C C . ALA A 1 73 ? 4.833 6.920 -1.375 1.00 82.94 73 ALA A C 1
ATOM 594 O O . ALA A 1 73 ? 5.615 6.429 -2.175 1.00 82.94 73 ALA A O 1
ATOM 595 N N . ILE A 1 74 ? 4.264 8.111 -1.569 1.00 84.12 74 ILE A N 1
ATOM 596 C CA . ILE A 1 74 ? 4.458 8.906 -2.784 1.00 84.12 74 ILE A CA 1
ATOM 597 C C . ILE A 1 74 ? 5.934 9.259 -2.993 1.00 84.12 74 ILE A C 1
ATOM 599 O O . ILE A 1 74 ? 6.467 9.028 -4.073 1.00 84.12 74 ILE A O 1
ATOM 603 N N . THR A 1 75 ? 6.628 9.740 -1.956 1.00 85.12 75 THR A N 1
ATOM 604 C CA . THR A 1 75 ? 8.058 10.085 -2.065 1.00 85.12 75 THR A CA 1
ATOM 605 C C . THR A 1 75 ? 8.909 8.883 -2.472 1.00 85.12 75 THR A C 1
ATOM 607 O O . THR A 1 75 ? 9.838 9.034 -3.263 1.00 85.12 75 THR A O 1
ATOM 610 N N . ARG A 1 76 ? 8.613 7.701 -1.920 1.00 83.88 76 ARG A N 1
ATOM 611 C CA . ARG A 1 76 ? 9.341 6.461 -2.207 1.00 83.88 76 ARG A CA 1
ATOM 612 C C . ARG A 1 76 ? 9.011 5.937 -3.604 1.00 83.88 76 ARG A C 1
ATOM 614 O O . ARG A 1 76 ? 9.931 5.661 -4.365 1.00 83.88 76 ARG A O 1
ATOM 621 N N . LEU A 1 77 ? 7.726 5.904 -3.969 1.00 83.00 77 LEU A N 1
ATOM 622 C CA . LEU A 1 77 ? 7.247 5.525 -5.303 1.00 83.00 77 LEU A CA 1
ATOM 623 C C . LEU A 1 77 ? 7.901 6.373 -6.399 1.00 83.00 77 LEU A C 1
ATOM 625 O O . LEU A 1 77 ? 8.390 5.832 -7.380 1.00 83.00 77 LEU A O 1
ATOM 629 N N . SER A 1 78 ? 8.001 7.690 -6.197 1.00 81.56 78 SER A N 1
ATOM 630 C CA . SER A 1 78 ? 8.617 8.598 -7.171 1.00 81.56 78 SER A CA 1
ATOM 631 C C . SER A 1 78 ? 10.145 8.499 -7.278 1.00 81.56 78 SER A C 1
ATOM 633 O O . SER A 1 78 ? 10.704 9.070 -8.210 1.00 81.56 78 SER A O 1
ATOM 635 N N . LYS A 1 79 ? 10.836 7.857 -6.325 1.00 78.69 79 LYS A N 1
ATOM 636 C CA . LYS A 1 79 ? 12.311 7.787 -6.285 1.00 78.69 79 LYS A CA 1
ATOM 637 C C . LYS A 1 79 ? 12.875 6.401 -6.561 1.00 78.69 79 LYS A 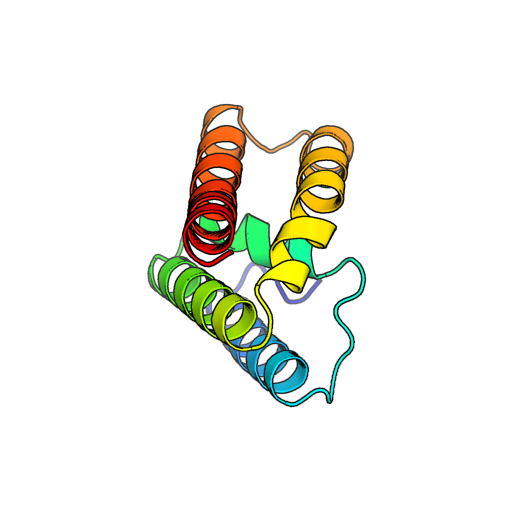C 1
ATOM 639 O O . LYS A 1 79 ? 13.943 6.301 -7.146 1.00 78.69 79 LYS A O 1
ATOM 644 N N . GLU A 1 80 ? 12.214 5.359 -6.068 1.00 72.25 80 GLU A N 1
ATOM 645 C CA . GLU A 1 80 ? 12.760 3.996 -6.049 1.00 72.25 80 GLU A CA 1
ATOM 646 C C . GLU A 1 80 ? 12.215 3.120 -7.180 1.00 72.25 80 GLU A C 1
ATOM 648 O O . GLU A 1 80 ? 12.758 2.047 -7.427 1.00 72.25 80 GLU A O 1
ATOM 653 N N . PHE A 1 81 ? 11.180 3.572 -7.892 1.00 69.00 81 PHE A N 1
ATOM 654 C CA . PHE A 1 81 ? 10.502 2.770 -8.906 1.00 69.00 81 PHE A CA 1
ATOM 655 C C . PHE A 1 81 ? 10.557 3.444 -10.273 1.00 69.00 81 PHE A C 1
ATOM 657 O O . PHE A 1 81 ? 9.556 3.922 -10.795 1.00 69.00 81 PHE A O 1
ATOM 664 N N . GLU A 1 82 ? 11.753 3.454 -10.868 1.00 67.62 82 GLU A N 1
ATOM 665 C CA . GLU A 1 82 ? 11.965 3.909 -12.252 1.00 67.62 82 GLU A CA 1
ATOM 666 C C . GLU A 1 82 ? 11.175 3.075 -13.275 1.00 67.62 82 GLU A C 1
ATOM 668 O O . GLU A 1 82 ? 10.854 3.562 -14.355 1.00 67.62 82 GLU A O 1
ATOM 673 N N . SER A 1 83 ? 10.842 1.825 -12.932 1.00 73.88 83 SER A N 1
ATOM 674 C CA . SER A 1 83 ? 10.041 0.926 -13.767 1.00 73.88 83 SER A CA 1
ATOM 675 C C . SER A 1 83 ? 8.540 1.200 -13.710 1.00 73.88 83 SER A C 1
ATOM 677 O O . SER A 1 83 ? 7.806 0.621 -14.505 1.00 73.88 83 SER A O 1
ATOM 679 N N . LEU A 1 84 ? 8.076 2.026 -12.768 1.00 81.44 84 LEU A N 1
ATOM 680 C CA . LEU A 1 84 ? 6.658 2.309 -12.610 1.00 81.44 84 LEU A CA 1
ATOM 681 C C . LEU A 1 84 ? 6.229 3.318 -13.675 1.00 81.44 84 LEU A C 1
ATOM 683 O O . LEU A 1 84 ? 6.755 4.431 -13.768 1.00 81.44 84 LEU A O 1
ATOM 687 N N . THR A 1 85 ? 5.257 2.939 -14.488 1.00 88.19 85 THR A N 1
ATOM 688 C CA . THR A 1 85 ? 4.672 3.849 -15.464 1.00 88.19 85 THR A CA 1
ATOM 689 C C . THR A 1 85 ? 3.911 4.971 -14.757 1.00 88.19 85 THR A C 1
ATOM 691 O O . THR A 1 85 ? 3.480 4.861 -13.605 1.00 88.19 85 THR A O 1
ATOM 694 N N . ARG A 1 86 ? 3.698 6.088 -15.465 1.00 86.75 86 ARG A N 1
ATOM 695 C CA . ARG A 1 86 ? 2.859 7.180 -14.948 1.00 86.75 86 ARG A CA 1
ATOM 696 C C . ARG A 1 86 ? 1.449 6.692 -14.595 1.00 86.75 86 ARG A C 1
ATOM 698 O O . ARG A 1 86 ? 0.878 7.170 -13.622 1.00 86.75 86 ARG A O 1
ATOM 705 N N . GLU A 1 87 ? 0.894 5.781 -15.386 1.00 90.19 87 GLU A N 1
ATOM 706 C CA . GLU A 1 87 ? -0.460 5.267 -15.185 1.00 90.19 87 GLU A CA 1
ATOM 707 C C . GLU A 1 87 ? -0.568 4.458 -13.888 1.00 90.19 87 GLU A C 1
ATOM 709 O O . GLU A 1 87 ? -1.406 4.771 -13.044 1.00 90.19 87 GLU A O 1
ATOM 714 N N . GLU A 1 88 ? 0.345 3.508 -13.677 1.00 89.94 88 GLU A N 1
ATOM 715 C CA . GLU A 1 88 ? 0.450 2.731 -12.434 1.00 89.94 88 GLU A CA 1
ATOM 716 C C . GLU A 1 88 ? 0.636 3.649 -11.217 1.00 89.94 88 GLU A C 1
ATOM 718 O O . GLU A 1 88 ? -0.035 3.496 -10.195 1.00 89.94 88 GLU A O 1
ATOM 723 N N . PHE A 1 89 ? 1.488 4.675 -11.339 1.00 88.94 89 PHE A N 1
ATOM 724 C CA . PHE A 1 89 ? 1.677 5.668 -10.279 1.00 88.94 89 PHE A CA 1
ATOM 725 C C . PHE A 1 89 ? 0.368 6.374 -9.919 1.00 88.94 89 PHE A C 1
ATOM 727 O O . PHE A 1 89 ? 0.011 6.498 -8.743 1.00 88.94 89 PHE A O 1
ATOM 734 N N . GLU A 1 90 ? -0.347 6.865 -10.931 1.00 89.56 90 GLU A N 1
ATOM 735 C CA . GLU A 1 90 ? -1.612 7.561 -10.741 1.00 89.56 90 GLU A CA 1
ATOM 736 C C . GLU A 1 90 ? -2.676 6.651 -10.132 1.00 89.56 90 GLU A C 1
ATOM 738 O O . GLU A 1 90 ? -3.440 7.109 -9.280 1.00 89.56 90 GLU A O 1
ATOM 743 N N . ASN A 1 91 ? -2.733 5.383 -10.536 1.00 91.50 91 ASN A N 1
ATOM 744 C CA . ASN A 1 91 ? -3.681 4.411 -10.004 1.00 91.50 91 ASN A CA 1
ATOM 745 C C . ASN A 1 91 ? -3.425 4.132 -8.521 1.00 91.50 91 ASN A C 1
ATOM 747 O O . ASN A 1 91 ? -4.355 4.240 -7.711 1.00 91.50 91 ASN A O 1
ATOM 751 N N . ILE A 1 92 ? -2.173 3.875 -8.134 1.00 90.88 92 ILE A N 1
ATOM 752 C CA . ILE A 1 92 ? -1.785 3.694 -6.728 1.00 90.88 92 ILE A CA 1
ATOM 753 C C . ILE A 1 92 ? -2.127 4.952 -5.921 1.00 90.88 92 ILE A C 1
ATOM 755 O O . ILE A 1 92 ? -2.778 4.871 -4.876 1.00 90.88 92 ILE A O 1
ATOM 759 N N . ALA A 1 93 ? -1.753 6.136 -6.415 1.00 88.94 93 ALA A N 1
ATOM 760 C CA . ALA A 1 93 ? -2.026 7.398 -5.733 1.00 88.94 93 ALA A CA 1
ATOM 761 C C . ALA A 1 93 ? -3.534 7.653 -5.561 1.00 88.94 93 ALA A C 1
ATOM 763 O O . ALA A 1 93 ? -3.968 8.033 -4.471 1.00 88.94 93 ALA A O 1
ATOM 764 N N . LYS A 1 94 ? -4.345 7.407 -6.601 1.00 89.50 94 LYS A N 1
ATOM 765 C CA . LYS A 1 94 ? -5.813 7.528 -6.553 1.00 89.50 94 LYS A CA 1
ATOM 766 C C . LYS A 1 94 ? -6.409 6.587 -5.505 1.00 89.50 94 LYS A C 1
ATOM 768 O O . LYS A 1 94 ? -7.225 7.046 -4.709 1.00 89.50 94 LYS A O 1
ATOM 773 N N . ASN A 1 95 ? -5.973 5.325 -5.460 1.00 89.88 95 ASN A N 1
ATOM 774 C CA . ASN A 1 95 ? -6.421 4.354 -4.454 1.00 89.88 95 ASN A CA 1
ATOM 775 C C . ASN A 1 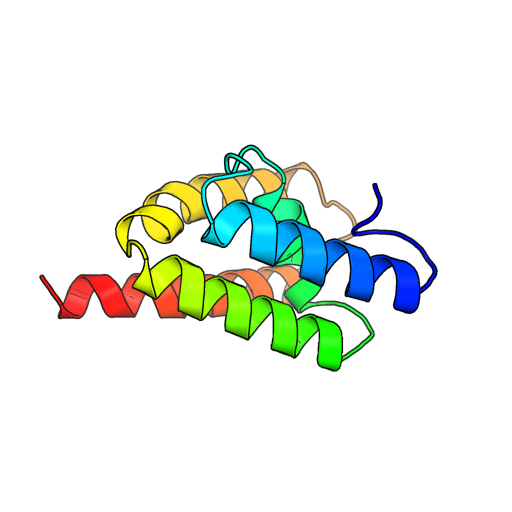95 ? -6.057 4.791 -3.029 1.00 89.88 95 ASN A C 1
ATOM 777 O O . ASN A 1 95 ? -6.864 4.654 -2.121 1.00 89.88 95 ASN A O 1
ATOM 781 N N . LEU A 1 96 ? -4.868 5.345 -2.795 1.00 88.00 96 LEU A N 1
ATOM 782 C CA . LEU A 1 96 ? -4.509 5.811 -1.451 1.00 88.00 96 LEU A CA 1
ATOM 783 C C . LEU A 1 96 ? -5.291 7.072 -1.047 1.00 88.00 96 LEU A C 1
ATOM 785 O O . LEU A 1 96 ? -5.717 7.203 0.102 1.00 88.00 96 LEU A O 1
ATOM 789 N N . LEU A 1 97 ? -5.539 7.981 -1.995 1.00 87.81 97 LEU A N 1
ATOM 790 C CA . LEU A 1 97 ? -6.307 9.207 -1.767 1.00 87.81 97 LEU A CA 1
ATOM 791 C C . LEU A 1 97 ? -7.769 8.953 -1.371 1.00 87.81 97 LEU A C 1
ATOM 793 O O . LEU A 1 97 ? -8.351 9.809 -0.700 1.00 87.81 97 LEU A O 1
ATOM 797 N N . THR A 1 98 ? -8.379 7.820 -1.747 1.00 87.81 98 THR A N 1
ATOM 798 C CA . THR A 1 98 ? -9.757 7.509 -1.320 1.00 87.81 98 THR A CA 1
ATOM 799 C C . THR A 1 98 ? -9.855 7.359 0.192 1.00 87.81 98 THR A C 1
ATOM 801 O O . THR A 1 98 ? -10.808 7.853 0.786 1.00 87.81 98 THR A O 1
ATOM 804 N N . TYR A 1 99 ? -8.848 6.756 0.826 1.00 80.94 99 TYR A N 1
ATOM 805 C CA . TYR A 1 99 ? -8.793 6.607 2.282 1.00 80.94 99 TYR A CA 1
ATOM 806 C C . TYR A 1 99 ? -8.480 7.923 2.985 1.00 80.94 99 TYR A C 1
ATOM 808 O O . TYR A 1 99 ? -8.967 8.166 4.081 1.00 80.94 99 TYR A O 1
ATOM 816 N N . ILE A 1 100 ? -7.729 8.812 2.330 1.00 77.62 100 ILE A N 1
ATOM 817 C CA . ILE A 1 100 ? -7.494 10.151 2.864 1.00 77.62 100 ILE A CA 1
ATOM 818 C C . ILE A 1 100 ? -8.817 10.913 2.915 1.00 77.62 100 ILE A C 1
ATOM 820 O O . ILE A 1 100 ? -9.279 11.285 3.986 1.00 77.62 100 ILE A O 1
ATOM 824 N N . LYS A 1 101 ? -9.512 11.071 1.788 1.00 69.00 101 LYS A N 1
ATOM 825 C CA . LYS A 1 101 ? -10.772 11.836 1.750 1.00 69.00 101 LYS A CA 1
ATOM 826 C C . LYS A 1 101 ? -11.813 11.375 2.785 1.00 69.00 101 LYS A C 1
ATOM 828 O O . LYS A 1 101 ? -12.537 12.219 3.307 1.00 69.00 101 LYS A O 1
ATOM 833 N N . LEU A 1 102 ? -11.853 10.082 3.112 1.00 62.03 102 LEU A N 1
ATOM 834 C CA . LEU A 1 102 ? -12.771 9.518 4.107 1.00 62.03 102 LEU A CA 1
ATOM 835 C C . LEU A 1 102 ? -12.532 10.025 5.541 1.00 62.03 102 LEU A C 1
ATOM 837 O O . LEU A 1 102 ? -13.498 10.278 6.251 1.00 62.03 102 LEU A O 1
ATOM 841 N N . ASP A 1 103 ? -11.287 10.220 5.969 1.00 58.75 103 ASP A N 1
ATOM 842 C CA . ASP A 1 103 ? -10.988 10.714 7.328 1.00 58.75 103 ASP A CA 1
ATOM 843 C C . ASP A 1 103 ? -11.331 12.211 7.469 1.00 58.75 103 ASP A C 1
ATOM 845 O O . ASP A 1 103 ? -11.827 12.638 8.504 1.00 58.75 103 ASP A O 1
ATOM 849 N N . SER 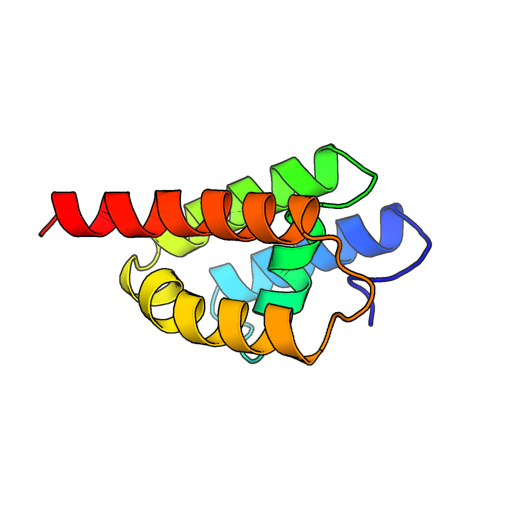A 1 104 ? -11.172 13.005 6.396 1.00 55.66 104 SER A N 1
ATOM 850 C CA . SER A 1 104 ? -11.491 14.448 6.399 1.00 55.66 104 SER A CA 1
ATOM 851 C C . SER A 1 104 ? -12.986 14.770 6.500 1.00 55.66 104 SER A C 1
ATOM 853 O O . SER A 1 104 ? -13.341 15.917 6.743 1.00 55.66 104 SER A O 1
ATOM 855 N N . GLN A 1 105 ? -13.859 13.779 6.286 1.00 52.06 105 GLN A N 1
ATOM 856 C CA . GLN A 1 105 ? -15.311 13.911 6.455 1.00 52.06 105 GLN A CA 1
ATOM 857 C C . GLN A 1 105 ? -15.803 13.407 7.820 1.00 52.06 105 GLN A C 1
ATOM 859 O O . GLN A 1 105 ? -16.951 13.661 8.173 1.00 52.06 105 GLN A O 1
ATOM 864 N N . ASN A 1 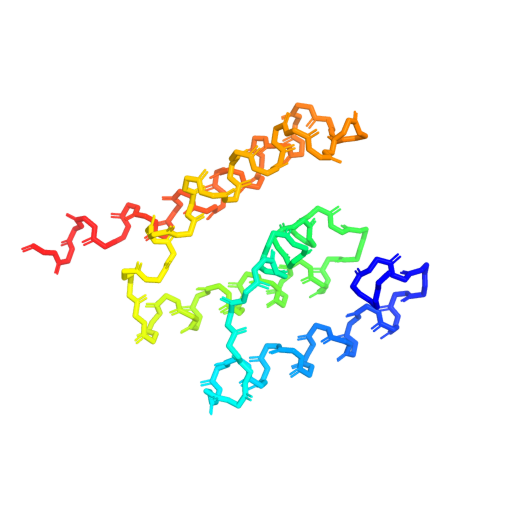106 ? -14.954 12.700 8.572 1.00 48.53 106 ASN A N 1
ATOM 865 C CA . ASN A 1 106 ? -15.279 12.107 9.871 1.00 48.53 106 ASN A CA 1
ATOM 866 C C . ASN A 1 106 ? -14.589 12.827 11.051 1.00 48.53 106 ASN A C 1
ATOM 868 O O . ASN A 1 106 ? -14.590 12.303 12.167 1.00 48.53 106 ASN A O 1
ATOM 872 N N . GLN A 1 107 ? -14.024 14.015 10.810 1.00 42.69 107 GLN A N 1
ATOM 873 C CA . GLN A 1 107 ? -13.597 14.991 11.822 1.00 42.69 107 GLN A CA 1
ATOM 874 C C . GLN A 1 107 ? -14.505 16.217 11.773 1.00 42.69 107 GLN A C 1
ATOM 876 O O . GLN A 1 107 ? -14.817 16.743 12.864 1.00 42.69 107 GLN A O 1
#

Organism: NCBI:txid182087

pLDDT: mean 85.3, std 11.04, range [42.69, 97.12]

InterPro domains:
  IPR016024 Armadillo-type fold [SSF48371] (2-98)
  IPR026971 Condensin subunit 1/Condensin-2 complex subunit D3 [PTHR14222] (2-105)
  IPR032682 Condensin complex subunit 1, C-terminal [PF12717] (3-105)

Secondary structure (DSSP, 8-state):
-GGG-SSHHHHHHHHHHHHHHHHTTSS---SHHHHHHHGGG-SSHHHHHHHHHHHHHHHHH-HHHHHHHHHHHHHHHHHH-TT--HHHHHHHHHHHHHHHHHHTT--